Protein AF-A0A1T4JP59-F1 (afdb_monomer_lite)

Foldseek 3Di:
DQWDWDQAWAQDVVQLEIEAATADADEQVSLVSSLVRSVVRVVPDDALEEHEYEAHCEHPDHNDPVSVVNNVCRVQLVLQQQQDHAQVCVVVVVVSVPRHHHRVSSYHYQAYEYEYCPVVVQVVCQVRGDDLRYHGYPDSVVSCVVRSPRDRPDVVVVVVVVVVVVVVVVVVD

Radius of gyration: 18.12 Å; chains: 1; bounding box: 37×48×57 Å

Structure (mmCIF, N/CA/C/O backbone):
data_AF-A0A1T4JP59-F1
#
_entry.id   AF-A0A1T4JP59-F1
#
loop_
_atom_site.group_PDB
_atom_site.id
_atom_site.type_symbol
_atom_site.label_atom_id
_atom_site.label_alt_id
_atom_site.label_comp_id
_atom_site.label_asym_id
_atom_site.label_entity_id
_atom_site.label_seq_id
_atom_site.pdbx_PDB_ins_code
_atom_site.Cartn_x
_atom_site.Cartn_y
_atom_site.Cartn_z
_atom_site.occupancy
_atom_site.B_iso_or_equiv
_atom_site.auth_seq_id
_atom_site.auth_comp_id
_atom_site.auth_asym_id
_atom_site.auth_atom_id
_atom_site.pdbx_PDB_model_num
ATOM 1 N N . MET A 1 1 ? 10.954 -19.837 -20.032 1.00 45.31 1 MET A N 1
ATOM 2 C CA . MET A 1 1 ? 10.183 -20.114 -18.802 1.00 45.31 1 MET A CA 1
ATOM 3 C C . MET A 1 1 ? 9.237 -18.945 -18.618 1.00 45.31 1 MET A C 1
ATOM 5 O O . MET A 1 1 ? 9.714 -17.820 -18.691 1.00 45.31 1 MET A O 1
ATOM 9 N N . VAL A 1 2 ? 7.929 -19.179 -18.502 1.00 51.19 2 VAL A N 1
ATOM 10 C CA . VAL A 1 2 ? 6.972 -18.097 -18.224 1.00 51.19 2 VAL A CA 1
ATOM 11 C C . VAL A 1 2 ? 7.220 -17.656 -16.785 1.00 51.19 2 VAL A C 1
ATOM 13 O O . VAL A 1 2 ? 7.176 -18.488 -15.882 1.00 51.19 2 VAL A O 1
ATOM 16 N N . SER A 1 3 ? 7.577 -16.390 -16.589 1.00 64.44 3 SER A N 1
ATOM 17 C CA . SER A 1 3 ? 7.713 -15.798 -15.258 1.00 64.44 3 SER A CA 1
ATOM 18 C C . SER A 1 3 ? 6.354 -15.880 -14.556 1.00 64.44 3 SER A C 1
ATOM 20 O O . SER A 1 3 ? 5.356 -15.419 -15.112 1.00 64.44 3 SER A O 1
ATOM 22 N N . THR A 1 4 ? 6.279 -16.522 -13.387 1.00 88.06 4 THR A N 1
ATOM 23 C CA . THR A 1 4 ? 5.028 -16.611 -12.621 1.00 88.06 4 THR A CA 1
ATOM 24 C C . THR A 1 4 ? 4.655 -15.217 -12.129 1.00 88.06 4 THR A C 1
ATOM 26 O O . THR A 1 4 ? 5.354 -14.655 -11.287 1.00 88.06 4 THR A O 1
ATOM 29 N N . LYS A 1 5 ? 3.562 -14.659 -12.658 1.00 95.69 5 LYS A N 1
ATOM 30 C CA . LYS A 1 5 ? 3.014 -13.374 -12.214 1.00 95.69 5 LYS A CA 1
ATOM 31 C C . LYS A 1 5 ? 2.128 -13.571 -10.983 1.00 95.69 5 LYS A C 1
ATOM 33 O O . LYS A 1 5 ? 1.457 -14.595 -10.854 1.00 95.69 5 LYS A O 1
ATOM 38 N N . ILE A 1 6 ? 2.106 -12.580 -10.099 1.00 97.56 6 ILE A N 1
ATOM 39 C CA . ILE A 1 6 ? 1.182 -12.502 -8.960 1.00 97.56 6 ILE A CA 1
ATOM 40 C C . ILE A 1 6 ? 0.428 -11.180 -9.072 1.00 97.56 6 ILE A C 1
ATOM 42 O O . ILE A 1 6 ? 1.053 -10.149 -9.302 1.00 97.56 6 ILE A O 1
ATOM 46 N N . THR A 1 7 ? -0.896 -11.218 -8.926 1.00 97.94 7 THR A N 1
ATOM 47 C CA . THR A 1 7 ? -1.810 -10.067 -9.059 1.00 97.94 7 THR A CA 1
ATOM 48 C C . THR A 1 7 ? -2.986 -10.209 -8.085 1.00 97.94 7 THR A C 1
ATOM 50 O O . THR A 1 7 ? -4.151 -10.186 -8.480 1.00 97.94 7 THR A O 1
ATOM 53 N N . ALA A 1 8 ? -2.695 -10.438 -6.803 1.00 98.19 8 ALA A N 1
ATOM 54 C CA . ALA A 1 8 ? -3.687 -10.888 -5.825 1.00 98.19 8 ALA A CA 1
ATOM 55 C C . ALA A 1 8 ? -3.747 -9.987 -4.589 1.00 98.19 8 ALA A C 1
ATOM 57 O O . ALA A 1 8 ? -2.739 -9.431 -4.156 1.00 98.19 8 ALA A O 1
ATOM 58 N N . SER A 1 9 ? -4.935 -9.880 -4.001 1.00 98.75 9 SER A N 1
ATOM 59 C CA . SER A 1 9 ? -5.171 -9.203 -2.727 1.00 98.75 9 SER A CA 1
ATOM 60 C C . SER A 1 9 ? -6.109 -10.019 -1.841 1.00 98.75 9 SER A C 1
ATOM 62 O O . SER A 1 9 ? -7.029 -10.664 -2.344 1.00 98.75 9 SER A O 1
ATOM 64 N N . SER A 1 10 ? -5.896 -9.968 -0.529 1.00 98.62 10 SER A N 1
ATOM 65 C CA . SER A 1 10 ? -6.684 -10.685 0.474 1.00 98.62 10 SER A CA 1
ATOM 66 C C . SER A 1 10 ? -7.000 -9.803 1.678 1.00 98.62 10 SER A C 1
ATOM 68 O O . SER A 1 10 ? -6.190 -8.976 2.103 1.00 98.62 10 SER A O 1
ATOM 70 N N . TRP A 1 11 ? -8.193 -9.997 2.238 1.00 98.62 11 TRP A N 1
ATOM 71 C CA . TRP A 1 11 ? -8.622 -9.382 3.489 1.00 98.62 11 TRP A CA 1
ATOM 72 C C . TRP A 1 11 ? -8.511 -10.391 4.635 1.00 98.62 11 TRP A C 1
ATOM 74 O O . TRP A 1 11 ? -9.025 -11.502 4.537 1.00 98.62 11 TRP A O 1
ATOM 84 N N . HIS A 1 12 ? -7.841 -9.991 5.715 1.00 98.06 12 HIS A N 1
ATOM 85 C CA . HIS A 1 12 ? -7.662 -10.764 6.943 1.00 98.06 12 HIS A CA 1
ATOM 86 C C . HIS A 1 12 ? -8.376 -10.034 8.085 1.00 98.06 12 HIS A C 1
ATOM 88 O O . HIS A 1 12 ? -7.796 -9.168 8.756 1.00 98.06 12 HIS A O 1
ATOM 94 N N . SER A 1 13 ? -9.667 -10.326 8.255 1.00 96.75 13 SER A N 1
ATOM 95 C CA . SER A 1 13 ? -10.563 -9.587 9.155 1.00 96.75 13 SER A CA 1
ATOM 96 C C . SER A 1 13 ? -10.137 -9.666 10.620 1.00 96.75 13 SER A C 1
ATOM 98 O O . SER A 1 13 ? -10.197 -8.668 11.338 1.00 96.75 13 SER A O 1
ATOM 100 N N . GLU A 1 14 ? -9.600 -10.807 11.050 1.00 94.88 14 GLU A N 1
ATOM 101 C CA . GLU A 1 14 ? -9.125 -11.055 12.411 1.00 94.88 14 GLU A CA 1
ATOM 102 C C . GLU A 1 14 ? -7.977 -10.124 12.823 1.00 94.88 14 GLU A C 1
ATOM 104 O O . GLU A 1 14 ? -7.795 -9.826 14.003 1.00 94.88 14 GLU A O 1
ATOM 109 N N . LYS A 1 15 ? -7.227 -9.626 11.836 1.00 95.62 15 LYS A N 1
ATOM 110 C CA . LYS A 1 15 ? -6.099 -8.701 12.006 1.00 95.62 15 LYS A CA 1
ATOM 111 C C . LYS A 1 15 ? -6.404 -7.293 11.515 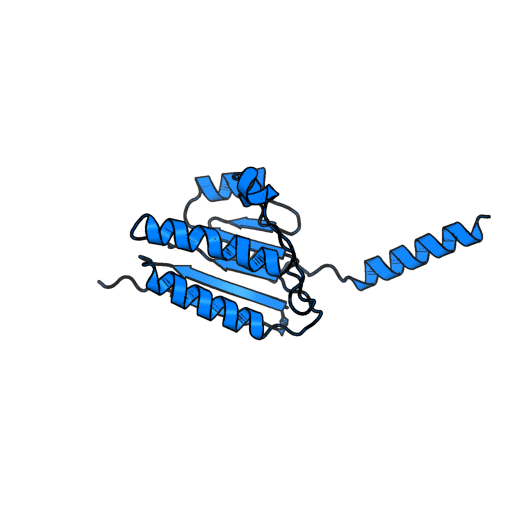1.00 95.62 15 LYS A C 1
ATOM 113 O O . LYS A 1 15 ? -5.550 -6.413 11.637 1.00 95.62 15 LYS A O 1
ATOM 118 N N . ARG A 1 16 ? -7.587 -7.083 10.932 1.00 97.62 16 ARG A N 1
ATOM 119 C CA . ARG A 1 16 ? -7.938 -5.892 10.151 1.00 97.62 16 ARG A CA 1
ATOM 120 C C . ARG A 1 16 ? -6.851 -5.526 9.133 1.00 97.62 16 ARG A C 1
ATOM 122 O O . ARG A 1 16 ? -6.489 -4.356 8.994 1.00 97.62 16 ARG A O 1
ATOM 129 N N . LEU A 1 17 ? -6.283 -6.541 8.483 1.00 98.50 17 LEU A N 1
ATOM 130 C CA . LEU A 1 17 ? -5.126 -6.416 7.603 1.00 98.50 17 LEU A CA 1
ATOM 131 C C . LEU A 1 17 ? -5.514 -6.764 6.167 1.00 98.50 17 LEU A C 1
ATOM 133 O O . LEU A 1 17 ? -5.925 -7.885 5.878 1.00 98.50 17 LEU A O 1
ATOM 137 N N . LEU A 1 18 ? -5.334 -5.813 5.257 1.00 98.75 18 LEU A N 1
ATOM 138 C CA . LEU A 1 18 ? -5.385 -6.073 3.825 1.00 98.75 18 LEU A CA 1
ATOM 139 C C . LEU A 1 18 ? -3.971 -6.364 3.327 1.00 98.75 18 LEU A C 1
ATOM 141 O O . LEU A 1 18 ? -3.046 -5.608 3.607 1.00 98.75 18 LEU A O 1
ATOM 145 N N . ILE A 1 19 ? -3.792 -7.437 2.567 1.00 98.75 19 ILE A N 1
ATOM 146 C CA . ILE A 1 19 ? -2.531 -7.736 1.886 1.00 98.75 19 ILE A CA 1
ATOM 147 C C . ILE A 1 19 ? -2.775 -7.622 0.390 1.00 98.75 19 ILE A C 1
ATOM 149 O O . ILE A 1 19 ? -3.730 -8.192 -0.127 1.00 98.75 19 ILE A O 1
ATOM 153 N N . THR A 1 20 ? -1.920 -6.891 -0.315 1.00 98.75 20 THR A N 1
ATOM 154 C CA . THR A 1 20 ? -1.951 -6.801 -1.773 1.00 98.75 20 THR A CA 1
ATOM 155 C C . THR A 1 20 ? -0.569 -7.101 -2.337 1.00 98.75 20 THR A C 1
ATOM 157 O O . THR A 1 20 ? 0.433 -6.613 -1.818 1.00 98.75 20 THR A O 1
ATOM 160 N N . HIS A 1 21 ? -0.501 -7.947 -3.364 1.00 98.50 21 HIS A N 1
ATOM 161 C CA . HIS A 1 21 ? 0.746 -8.437 -3.936 1.00 98.50 21 HIS A CA 1
ATOM 162 C C . HIS A 1 21 ? 0.703 -8.379 -5.460 1.00 98.50 21 HIS A C 1
ATOM 164 O O . HIS A 1 21 ? -0.155 -8.997 -6.100 1.00 98.50 21 HIS A O 1
ATOM 170 N N . ILE A 1 22 ? 1.676 -7.666 -6.024 1.00 98.31 22 ILE A N 1
ATOM 171 C CA . ILE A 1 22 ? 1.953 -7.661 -7.453 1.00 98.31 22 ILE A CA 1
ATOM 172 C C . ILE A 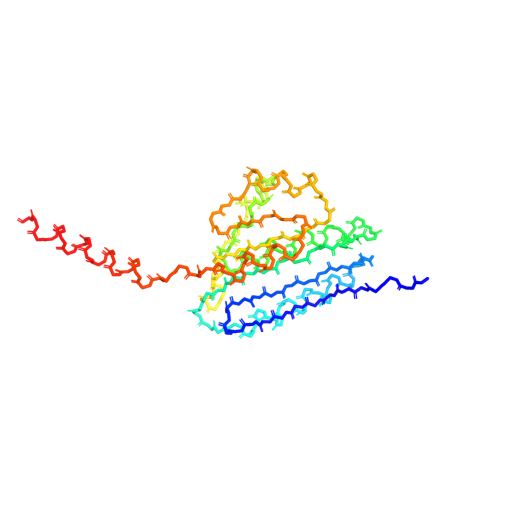1 22 ? 3.431 -7.963 -7.727 1.00 98.31 22 ILE A C 1
ATOM 174 O O . ILE A 1 22 ? 4.317 -7.339 -7.144 1.00 98.31 22 ILE A O 1
ATOM 178 N N . SER A 1 23 ? 3.707 -8.942 -8.592 1.00 97.88 23 SER A N 1
ATOM 179 C CA . SER A 1 23 ? 5.071 -9.415 -8.869 1.00 97.88 23 SER A CA 1
ATOM 180 C C . SER A 1 23 ? 5.188 -10.082 -10.240 1.00 97.88 23 SER A C 1
ATOM 182 O O . SER A 1 23 ? 4.217 -10.653 -10.735 1.00 97.88 23 SER A O 1
ATOM 184 N N . GLY A 1 24 ? 6.380 -10.034 -10.838 1.00 97.06 24 GLY A N 1
ATOM 185 C CA . GLY A 1 24 ? 6.678 -10.572 -12.165 1.00 97.06 24 GLY A CA 1
ATOM 186 C C . GLY A 1 24 ? 6.843 -9.489 -13.232 1.00 97.06 24 GLY A C 1
ATOM 187 O O . GLY A 1 24 ? 6.955 -8.301 -12.925 1.00 97.06 24 GLY A O 1
ATOM 188 N N . ASP A 1 25 ? 6.870 -9.917 -14.494 1.00 96.94 25 ASP A N 1
ATOM 189 C CA . ASP A 1 25 ? 6.886 -9.029 -15.660 1.00 96.94 25 ASP A CA 1
ATOM 190 C C . ASP A 1 25 ? 5.446 -8.587 -15.961 1.00 96.94 25 ASP A C 1
ATOM 192 O O . ASP A 1 25 ? 4.664 -9.319 -16.563 1.00 96.94 25 ASP A O 1
ATOM 196 N N . ILE A 1 26 ? 5.080 -7.411 -15.461 1.00 97.62 26 ILE A N 1
ATOM 197 C CA . ILE A 1 26 ? 3.712 -6.905 -15.376 1.00 97.62 26 ILE A CA 1
ATOM 198 C C . ILE A 1 26 ? 3.360 -6.022 -16.576 1.00 97.62 26 ILE A C 1
ATOM 200 O O . ILE A 1 26 ? 3.983 -4.982 -16.824 1.00 97.62 26 ILE A O 1
ATOM 204 N N . GLU A 1 27 ? 2.311 -6.431 -17.280 1.00 96.94 27 GLU A N 1
ATOM 205 C CA . GLU A 1 27 ? 1.620 -5.696 -18.335 1.00 96.94 27 GLU A CA 1
ATOM 206 C C . GLU A 1 27 ? 0.467 -4.863 -17.761 1.00 96.94 27 GLU A C 1
ATOM 208 O O . GLU A 1 27 ? 0.168 -4.882 -16.565 1.00 96.94 27 GLU A O 1
ATOM 213 N N . LYS A 1 28 ? -0.189 -4.081 -18.618 1.00 96.06 28 LYS A N 1
ATOM 214 C CA . LYS A 1 28 ? -1.300 -3.225 -18.197 1.00 96.06 28 LYS A CA 1
ATOM 215 C C . LYS A 1 28 ? -2.492 -4.048 -17.711 1.00 96.06 28 LYS A C 1
ATOM 217 O O . LYS A 1 28 ? -3.083 -3.721 -16.686 1.00 96.06 28 LYS A O 1
ATOM 222 N N . GLU A 1 29 ? -2.795 -5.126 -18.418 1.00 96.44 29 GLU A N 1
ATOM 223 C CA . GLU A 1 29 ? -3.894 -6.044 -18.138 1.00 96.44 29 GLU A CA 1
ATOM 224 C C . GLU A 1 29 ? -3.703 -6.728 -16.776 1.00 96.44 29 GLU A C 1
ATOM 226 O O . GLU A 1 29 ? -4.661 -6.911 -16.029 1.00 96.44 29 GLU A O 1
ATOM 231 N N . ASP A 1 30 ? -2.459 -7.040 -16.404 1.00 97.69 30 ASP A N 1
ATOM 232 C CA . ASP A 1 30 ? -2.127 -7.585 -15.085 1.00 97.69 30 ASP A CA 1
ATOM 233 C C . ASP A 1 30 ? -2.378 -6.556 -13.967 1.00 97.69 30 ASP A C 1
ATOM 235 O O . ASP A 1 30 ? -2.858 -6.907 -12.890 1.00 97.69 30 ASP A O 1
ATOM 239 N N . ILE A 1 31 ? -2.087 -5.271 -14.215 1.00 98.06 31 ILE A N 1
ATOM 240 C CA . ILE A 1 31 ? -2.370 -4.185 -13.260 1.00 98.06 31 ILE A CA 1
ATOM 241 C C . ILE A 1 31 ? -3.876 -4.021 -13.077 1.00 98.06 31 ILE A C 1
ATOM 243 O O . ILE A 1 31 ? -4.333 -3.801 -11.959 1.00 98.06 31 ILE A O 1
ATOM 247 N N . GLU A 1 32 ? -4.652 -4.139 -14.153 1.00 97.44 32 GLU A N 1
ATOM 248 C CA . GLU A 1 32 ? -6.114 -4.084 -14.097 1.00 97.44 32 GLU A CA 1
ATOM 249 C C . GLU A 1 32 ? -6.692 -5.265 -13.308 1.00 97.44 32 GLU A C 1
ATOM 251 O O . GLU A 1 32 ? -7.566 -5.067 -12.463 1.00 97.44 32 GLU A O 1
ATOM 256 N N . GLN A 1 33 ? -6.157 -6.474 -13.506 1.00 98.06 33 GLN A N 1
ATOM 257 C CA . GLN A 1 33 ? -6.530 -7.656 -12.721 1.00 98.06 33 GLN A CA 1
ATOM 258 C C . GLN A 1 33 ? -6.172 -7.497 -11.241 1.00 98.06 33 GLN A C 1
ATOM 260 O O . GLN A 1 33 ? -6.995 -7.767 -10.364 1.00 98.06 33 GLN A O 1
ATOM 265 N N . TRP A 1 34 ? -4.959 -7.027 -10.955 1.00 98.50 34 TRP A N 1
ATOM 266 C CA . TRP A 1 34 ? -4.508 -6.765 -9.595 1.00 98.50 34 TRP A CA 1
ATOM 267 C C . TRP A 1 34 ? -5.364 -5.697 -8.908 1.00 98.50 34 TRP A C 1
ATOM 269 O O . TRP A 1 34 ? -5.792 -5.898 -7.772 1.00 98.50 34 TRP A O 1
ATOM 279 N N . GLU A 1 35 ? -5.681 -4.597 -9.594 1.00 98.44 35 GLU A N 1
ATOM 280 C CA . GLU A 1 35 ? -6.548 -3.553 -9.050 1.00 98.44 35 GLU A CA 1
ATOM 281 C C . GLU A 1 35 ? -7.969 -4.065 -8.799 1.00 98.44 35 GLU A C 1
ATOM 283 O O . GLU A 1 35 ? -8.550 -3.753 -7.761 1.00 98.44 35 GLU A O 1
ATOM 288 N N . ALA A 1 36 ? -8.526 -4.878 -9.700 1.00 98.38 36 ALA A N 1
ATOM 289 C CA . ALA A 1 36 ? -9.821 -5.513 -9.473 1.00 98.38 36 ALA A CA 1
ATOM 290 C C . ALA A 1 36 ? -9.784 -6.415 -8.228 1.00 98.38 36 ALA A C 1
ATOM 292 O O . ALA A 1 36 ? -10.668 -6.330 -7.376 1.00 98.38 36 ALA A O 1
ATOM 293 N N . SER A 1 37 ? -8.728 -7.221 -8.062 1.00 98.69 37 SER A N 1
ATOM 294 C CA . SER A 1 37 ? -8.534 -8.020 -6.848 1.00 98.69 37 SER A CA 1
ATOM 295 C C . SER A 1 37 ? -8.396 -7.149 -5.598 1.00 98.69 37 SER A C 1
ATOM 297 O O . SER A 1 37 ? -8.929 -7.512 -4.551 1.00 98.69 37 SER A O 1
ATOM 299 N N . PHE A 1 38 ? -7.702 -6.014 -5.691 1.00 98.62 38 PHE A N 1
ATOM 300 C CA . PHE A 1 38 ? -7.526 -5.080 -4.583 1.00 98.62 38 PHE A CA 1
ATOM 301 C C . PHE A 1 38 ? -8.856 -4.442 -4.168 1.00 98.62 38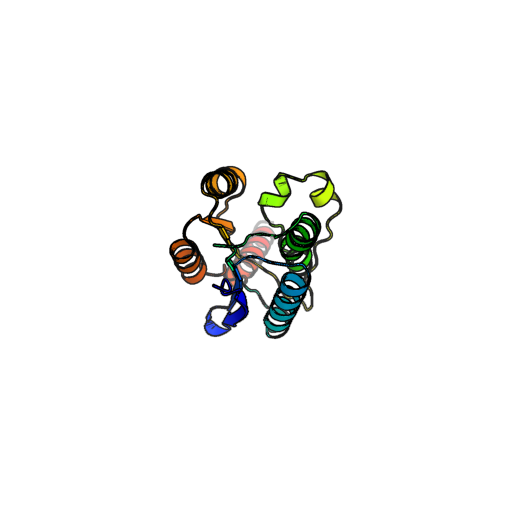 PHE A C 1
ATOM 303 O O . PHE A 1 38 ? -9.195 -4.455 -2.985 1.00 98.62 38 PHE A O 1
ATOM 310 N N . ARG A 1 39 ? -9.658 -3.980 -5.133 1.00 98.25 39 ARG A N 1
ATOM 311 C CA . ARG A 1 39 ? -11.016 -3.468 -4.890 1.00 98.25 39 ARG A CA 1
ATOM 312 C C . ARG A 1 39 ? -11.914 -4.529 -4.250 1.00 98.25 39 ARG A C 1
ATOM 314 O O . ARG A 1 39 ? -12.536 -4.246 -3.236 1.00 98.25 39 ARG A O 1
ATOM 321 N N . ASN A 1 40 ? -11.878 -5.767 -4.744 1.00 98.62 40 ASN A N 1
ATOM 322 C CA . ASN A 1 40 ? -12.641 -6.873 -4.154 1.00 98.62 40 ASN A CA 1
ATOM 323 C C . ASN A 1 40 ? -12.234 -7.179 -2.701 1.00 98.62 40 ASN A C 1
ATOM 325 O O . ASN A 1 40 ? -13.068 -7.609 -1.906 1.00 98.62 40 ASN A O 1
ATOM 329 N N . ALA A 1 41 ? -10.960 -7.003 -2.339 1.00 98.69 41 ALA A N 1
ATOM 330 C CA . ALA A 1 41 ? -10.505 -7.152 -0.955 1.00 98.69 41 ALA A CA 1
ATOM 331 C C . ALA A 1 41 ? -10.974 -5.982 -0.073 1.00 98.69 41 ALA A C 1
ATOM 333 O O . ALA A 1 41 ? -11.396 -6.204 1.057 1.00 98.69 41 ALA A O 1
ATOM 334 N N . LEU A 1 42 ? -10.952 -4.752 -0.597 1.00 98.38 42 LEU A N 1
ATOM 335 C CA . LEU A 1 42 ? -11.477 -3.570 0.095 1.00 98.38 42 LEU A CA 1
ATOM 336 C C . LEU A 1 42 ? -12.991 -3.662 0.331 1.00 98.38 42 LEU A C 1
ATOM 338 O O . LEU A 1 42 ? -13.464 -3.276 1.396 1.00 98.38 42 LEU A O 1
ATOM 342 N N . ASP A 1 43 ? -13.746 -4.219 -0.617 1.00 98.12 43 ASP A N 1
ATOM 343 C CA . ASP A 1 43 ? -15.201 -4.352 -0.499 1.00 98.12 43 ASP A CA 1
ATOM 344 C C . ASP A 1 43 ? -15.634 -5.262 0.660 1.00 98.12 43 ASP A C 1
ATOM 346 O O . ASP A 1 43 ? -16.735 -5.091 1.185 1.00 98.12 43 ASP A O 1
ATOM 350 N N . GLN A 1 44 ? -14.756 -6.171 1.098 1.00 98.38 44 GLN A N 1
ATOM 351 C CA . GLN A 1 44 ? -14.978 -7.071 2.236 1.00 98.38 44 GLN A CA 1
ATOM 352 C C . GLN A 1 44 ? -14.797 -6.396 3.603 1.00 98.38 44 GLN A C 1
ATOM 354 O O . GLN A 1 44 ? -15.153 -6.988 4.621 1.00 98.38 44 GLN A O 1
ATOM 359 N N . ILE A 1 45 ? -14.240 -5.184 3.649 1.00 97.94 45 ILE A N 1
ATOM 360 C CA . ILE A 1 45 ? -14.055 -4.436 4.893 1.00 97.94 45 ILE A CA 1
ATOM 361 C C . ILE A 1 45 ? -15.417 -3.912 5.366 1.00 97.94 45 ILE A C 1
ATOM 363 O O . ILE A 1 45 ? -16.208 -3.399 4.568 1.00 97.94 45 ILE A O 1
ATOM 367 N N . GLU A 1 46 ? -15.704 -4.036 6.664 1.00 97.12 46 GLU A N 1
ATOM 368 C CA . GLU A 1 46 ? -16.967 -3.556 7.229 1.00 97.12 46 GLU A CA 1
ATOM 369 C C . GLU A 1 46 ? -17.067 -2.022 7.184 1.00 97.12 46 GLU A C 1
ATOM 371 O O . GLU A 1 46 ? -16.071 -1.315 7.351 1.00 97.12 46 GLU A O 1
ATOM 376 N N . ASP A 1 47 ? -18.278 -1.489 7.007 1.00 97.62 47 ASP A N 1
ATOM 377 C CA . ASP A 1 47 ? -18.531 -0.042 7.049 1.00 97.62 47 ASP A CA 1
ATOM 378 C C . ASP A 1 47 ? -18.123 0.573 8.396 1.00 97.62 47 ASP A C 1
ATOM 380 O O . ASP A 1 47 ? -18.227 -0.061 9.447 1.00 97.62 47 ASP A O 1
ATOM 384 N N . ASN A 1 48 ? -17.728 1.850 8.377 1.00 96.31 48 ASN A N 1
ATOM 385 C CA . ASN A 1 48 ? -17.348 2.625 9.568 1.00 96.31 48 ASN A CA 1
ATOM 386 C C . ASN A 1 48 ? -16.223 1.983 10.402 1.00 96.31 48 ASN A C 1
ATOM 388 O O . ASN A 1 48 ? -16.183 2.122 11.627 1.00 96.31 48 ASN A O 1
ATOM 392 N N . SER A 1 49 ? -15.316 1.264 9.742 1.00 95.69 49 SER A N 1
ATOM 393 C CA . SER A 1 49 ? -14.216 0.550 10.384 1.00 95.69 49 SER A CA 1
ATOM 394 C C . SER A 1 49 ? -12.844 1.132 10.023 1.00 95.69 49 SER A C 1
ATOM 396 O O . SER A 1 49 ? -12.706 2.151 9.343 1.00 95.69 49 SER A O 1
ATOM 398 N N . THR A 1 50 ? -11.793 0.484 10.522 1.00 97.12 50 THR A N 1
ATOM 399 C CA . THR A 1 50 ? -10.403 0.841 10.229 1.00 97.12 50 THR A CA 1
ATOM 400 C C . THR A 1 50 ? -9.642 -0.391 9.769 1.00 97.12 50 THR A C 1
ATOM 402 O O . THR A 1 50 ? -9.916 -1.497 10.239 1.00 97.12 50 THR A O 1
ATOM 405 N N . PHE A 1 51 ? -8.655 -0.200 8.900 1.00 98.00 51 PHE A N 1
ATOM 406 C CA . PHE A 1 51 ? -7.765 -1.268 8.460 1.00 98.00 51 PHE A CA 1
ATOM 407 C C . PHE A 1 51 ? -6.318 -0.799 8.340 1.00 98.00 51 PHE A C 1
ATOM 409 O O . PHE A 1 51 ? -6.026 0.390 8.203 1.00 98.00 51 PHE A O 1
ATOM 416 N N . LYS A 1 52 ? -5.402 -1.758 8.380 1.00 98.25 52 LYS A N 1
ATOM 417 C CA . LYS A 1 52 ? -3.996 -1.590 8.013 1.00 98.25 52 LYS A CA 1
ATOM 418 C C . LYS A 1 52 ? -3.705 -2.388 6.743 1.00 98.25 52 LYS A C 1
ATOM 420 O O . LYS A 1 52 ? -4.428 -3.336 6.439 1.00 98.25 52 LYS A O 1
ATOM 425 N N . ILE A 1 53 ? -2.676 -2.010 5.990 1.00 98.75 53 ILE A N 1
ATOM 426 C CA . ILE A 1 53 ? -2.372 -2.623 4.692 1.00 98.75 53 ILE A CA 1
ATOM 427 C C . ILE A 1 53 ? -0.901 -3.021 4.557 1.00 98.75 53 ILE A C 1
ATOM 429 O O . ILE A 1 53 ? -0.005 -2.276 4.946 1.00 98.75 53 ILE A O 1
ATOM 433 N N . PHE A 1 54 ? -0.654 -4.179 3.950 1.00 98.81 54 PHE A N 1
ATOM 434 C CA . PHE A 1 54 ? 0.644 -4.558 3.408 1.00 98.81 54 PHE A CA 1
ATOM 435 C C . PHE A 1 54 ? 0.615 -4.512 1.877 1.00 98.81 54 PHE A C 1
ATOM 437 O O . PHE A 1 54 ? -0.164 -5.222 1.240 1.00 98.81 54 PHE A O 1
ATOM 444 N N . ILE A 1 55 ? 1.480 -3.688 1.289 1.00 98.69 55 ILE A N 1
ATOM 445 C CA . ILE A 1 55 ? 1.648 -3.524 -0.155 1.00 98.69 55 ILE A CA 1
ATOM 446 C C . ILE A 1 55 ? 2.960 -4.185 -0.564 1.00 98.69 55 ILE A C 1
ATOM 448 O O . ILE A 1 55 ? 4.036 -3.589 -0.463 1.00 98.69 55 ILE A O 1
ATOM 452 N N . ASN A 1 56 ? 2.860 -5.424 -1.035 1.00 98.50 56 ASN A N 1
ATOM 453 C CA . ASN A 1 56 ? 3.996 -6.194 -1.502 1.00 98.50 56 ASN A CA 1
ATOM 454 C C . ASN A 1 56 ? 4.205 -6.001 -3.006 1.00 98.50 56 ASN A C 1
ATOM 456 O O . ASN A 1 56 ? 3.453 -6.519 -3.830 1.00 98.50 56 ASN A O 1
ATOM 460 N N . MET A 1 57 ? 5.245 -5.257 -3.365 1.00 97.69 57 MET A N 1
ATOM 461 C CA . MET A 1 57 ? 5.660 -5.038 -4.755 1.00 97.69 57 MET A CA 1
ATOM 462 C C . MET A 1 57 ? 6.989 -5.743 -5.044 1.00 97.69 57 MET A C 1
ATOM 464 O O . MET A 1 57 ? 7.659 -5.431 -6.028 1.00 97.69 57 MET A O 1
ATOM 468 N N . HIS A 1 58 ? 7.423 -6.662 -4.176 1.00 97.25 58 HIS A N 1
ATOM 469 C CA . HIS A 1 58 ? 8.698 -7.339 -4.345 1.00 97.25 58 HIS A CA 1
ATOM 470 C C . HIS A 1 58 ? 8.663 -8.255 -5.579 1.00 97.25 58 HIS A C 1
ATOM 472 O O . HIS A 1 58 ? 7.886 -9.204 -5.669 1.00 97.25 58 HIS A O 1
ATOM 478 N N . GLY A 1 59 ? 9.539 -7.970 -6.540 1.00 95.75 59 GLY A N 1
ATOM 479 C CA . GLY A 1 59 ? 9.605 -8.643 -7.837 1.00 95.75 59 GLY A CA 1
ATOM 480 C C . GLY A 1 59 ? 8.743 -7.999 -8.927 1.00 95.75 59 GLY A C 1
ATOM 481 O O . GLY A 1 59 ? 8.751 -8.496 -10.051 1.00 95.75 59 GLY A O 1
ATOM 482 N N . PHE A 1 60 ? 8.050 -6.889 -8.646 1.00 96.62 60 PHE A N 1
ATOM 483 C CA . PHE A 1 60 ? 7.329 -6.115 -9.659 1.00 96.62 60 PHE A CA 1
ATOM 484 C C . PHE A 1 60 ? 8.291 -5.535 -10.702 1.00 96.62 60 PHE A C 1
ATOM 486 O O . PHE A 1 60 ? 9.240 -4.819 -10.365 1.00 96.62 60 PHE A O 1
ATOM 493 N N . LYS A 1 61 ? 8.012 -5.793 -11.980 1.00 96.00 61 LYS A N 1
ATOM 494 C CA . LYS A 1 61 ? 8.698 -5.184 -13.120 1.00 96.00 61 LYS A CA 1
ATOM 495 C C . LYS A 1 61 ? 7.670 -4.789 -14.167 1.00 96.00 61 LYS A C 1
ATOM 497 O O . LYS A 1 61 ? 7.100 -5.646 -14.826 1.00 96.00 61 LYS A O 1
ATOM 502 N N . ALA A 1 62 ? 7.439 -3.494 -14.350 1.00 95.25 62 ALA A N 1
ATOM 503 C CA . ALA A 1 62 ? 6.627 -3.032 -15.471 1.00 95.25 62 ALA A CA 1
ATOM 504 C C . ALA A 1 62 ? 7.341 -3.344 -16.795 1.00 95.25 62 ALA A C 1
ATOM 506 O O . ALA A 1 62 ? 8.490 -2.938 -16.981 1.00 95.25 62 ALA A O 1
ATOM 507 N N . VAL A 1 63 ? 6.662 -4.011 -17.732 1.00 96.31 63 VAL A N 1
ATOM 508 C CA . VAL A 1 63 ? 7.272 -4.361 -19.030 1.00 96.31 63 VAL A CA 1
ATOM 509 C C . VAL A 1 63 ? 7.454 -3.152 -19.953 1.00 96.31 63 VAL A C 1
ATOM 511 O O . VAL A 1 63 ? 8.233 -3.201 -20.901 1.00 96.31 63 VAL A O 1
ATOM 514 N N . ASN A 1 64 ? 6.725 -2.060 -19.699 1.00 94.44 64 ASN A N 1
ATOM 515 C CA . ASN A 1 64 ? 6.802 -0.822 -20.469 1.00 94.44 64 ASN A CA 1
ATOM 516 C C . ASN A 1 64 ? 6.389 0.409 -19.634 1.00 94.44 64 ASN A C 1
ATOM 518 O O . ASN A 1 64 ? 5.923 0.306 -18.495 1.00 94.44 64 ASN A O 1
ATOM 522 N N . LEU A 1 65 ? 6.562 1.602 -20.216 1.00 93.06 65 LEU A N 1
ATOM 523 C CA . LEU A 1 65 ? 6.258 2.873 -19.553 1.00 93.06 65 LEU A CA 1
ATOM 524 C C . LEU A 1 65 ? 4.758 3.071 -19.271 1.00 93.06 65 LEU A C 1
ATOM 526 O O . LEU A 1 65 ? 4.424 3.720 -18.280 1.00 93.06 65 LEU A O 1
ATOM 530 N N . ASP A 1 66 ? 3.863 2.542 -20.112 1.00 94.38 66 ASP A N 1
ATOM 531 C CA . ASP A 1 66 ? 2.412 2.653 -19.899 1.00 94.38 66 ASP A CA 1
ATOM 532 C C . ASP A 1 66 ? 1.987 1.863 -18.656 1.00 94.38 66 ASP A C 1
ATOM 534 O O . ASP A 1 66 ? 1.353 2.417 -17.758 1.00 94.38 66 ASP A O 1
ATOM 538 N N . ALA A 1 67 ? 2.456 0.617 -18.536 1.00 94.69 67 ALA A N 1
ATOM 539 C CA . ALA A 1 67 ? 2.260 -0.217 -17.355 1.00 94.69 67 ALA A CA 1
ATOM 540 C C . ALA A 1 67 ? 2.821 0.468 -16.097 1.00 94.69 67 ALA A C 1
ATOM 542 O O . ALA A 1 67 ? 2.126 0.594 -15.090 1.00 94.69 67 ALA A O 1
ATOM 543 N N . HIS A 1 68 ? 4.036 1.022 -16.166 1.00 93.19 68 HIS A N 1
ATOM 544 C CA . HIS A 1 68 ? 4.619 1.752 -15.036 1.00 93.19 68 HIS A CA 1
ATOM 545 C C . HIS A 1 68 ? 3.767 2.965 -14.610 1.00 93.19 68 HIS A C 1
ATOM 547 O O . HIS A 1 68 ? 3.530 3.173 -13.418 1.00 93.19 68 HIS A O 1
ATOM 553 N N . LYS A 1 69 ? 3.280 3.768 -15.570 1.00 91.25 69 LYS A N 1
ATOM 554 C CA . LYS A 1 69 ? 2.412 4.927 -15.295 1.00 91.25 69 LYS A CA 1
ATOM 555 C C . LYS A 1 69 ? 1.076 4.505 -14.687 1.00 91.25 69 LYS A C 1
ATOM 557 O O . LYS A 1 69 ? 0.652 5.100 -13.699 1.00 91.25 69 LYS A O 1
ATOM 562 N N . ARG A 1 70 ? 0.442 3.474 -15.251 1.00 93.56 70 ARG A N 1
ATOM 563 C CA . ARG A 1 70 ? -0.832 2.927 -14.773 1.00 93.56 70 ARG A CA 1
ATOM 564 C C . ARG A 1 70 ? -0.722 2.411 -13.342 1.00 93.56 70 ARG A C 1
ATOM 566 O O . ARG A 1 70 ? -1.586 2.723 -12.527 1.00 93.56 70 ARG A O 1
ATOM 573 N N . PHE A 1 71 ? 0.343 1.665 -13.047 1.00 94.38 71 PHE A N 1
ATOM 574 C CA . PHE A 1 71 ? 0.628 1.109 -11.727 1.00 94.38 71 PHE A CA 1
ATOM 575 C C . PHE A 1 71 ? 0.820 2.197 -10.664 1.00 94.38 71 PHE A C 1
ATOM 577 O O . PHE A 1 71 ? 0.193 2.146 -9.606 1.00 94.38 71 PHE A O 1
ATOM 584 N N . ARG A 1 72 ? 1.646 3.210 -10.964 1.00 91.00 72 ARG A N 1
ATOM 585 C CA . ARG A 1 72 ? 2.031 4.278 -10.022 1.00 91.00 72 ARG A CA 1
ATOM 586 C C . ARG A 1 72 ? 0.833 5.009 -9.408 1.00 91.00 72 ARG A C 1
ATOM 588 O O . ARG A 1 72 ? 0.938 5.516 -8.295 1.00 91.00 72 ARG A O 1
ATOM 595 N N . ALA A 1 73 ? -0.284 5.075 -10.126 1.00 89.62 73 ALA A N 1
ATOM 596 C CA . ALA A 1 73 ? -1.485 5.758 -9.669 1.00 89.62 73 ALA A CA 1
ATOM 597 C C . ALA A 1 73 ? -2.361 4.911 -8.727 1.00 89.62 73 ALA A C 1
ATOM 599 O O . ALA A 1 73 ? -3.097 5.484 -7.930 1.00 89.62 73 ALA A O 1
ATOM 600 N N . VAL A 1 74 ? -2.287 3.574 -8.783 1.00 95.00 74 VAL A N 1
ATOM 601 C CA . VAL A 1 74 ? -3.267 2.693 -8.115 1.00 95.00 74 VAL A CA 1
ATOM 602 C C . VAL A 1 74 ? -3.244 2.851 -6.604 1.00 95.00 74 VAL A C 1
ATOM 604 O O . VAL A 1 74 ? -4.264 3.219 -6.026 1.00 95.00 74 VAL A O 1
ATOM 607 N N . ILE A 1 75 ? -2.100 2.592 -5.960 1.00 95.81 75 ILE A N 1
ATOM 608 C CA . ILE A 1 75 ? -2.006 2.640 -4.495 1.00 95.81 75 ILE A CA 1
ATOM 609 C C . ILE A 1 75 ? -2.360 4.031 -3.960 1.00 95.81 75 ILE A C 1
ATOM 611 O O . ILE A 1 75 ? -3.254 4.103 -3.118 1.00 95.81 75 ILE A O 1
ATOM 615 N N . PRO A 1 76 ? -1.743 5.134 -4.433 1.00 93.69 76 PRO A N 1
ATOM 616 C CA . PRO A 1 76 ? -2.011 6.439 -3.843 1.00 93.69 76 PRO A CA 1
ATOM 617 C C . PRO A 1 76 ? -3.459 6.896 -4.018 1.00 93.69 76 PRO A C 1
ATOM 619 O O . PRO A 1 76 ? -4.059 7.371 -3.059 1.00 93.69 76 PRO A O 1
ATOM 622 N N . LEU A 1 77 ? -4.038 6.722 -5.213 1.00 93.50 77 LEU A N 1
ATOM 623 C CA . LEU A 1 77 ? -5.420 7.139 -5.464 1.00 93.50 77 LEU A CA 1
ATOM 624 C C . LEU A 1 77 ? -6.414 6.277 -4.690 1.00 93.50 77 LEU A C 1
ATOM 626 O O . LEU A 1 77 ? -7.339 6.814 -4.088 1.00 93.50 77 LEU A O 1
ATOM 630 N N . THR A 1 78 ? -6.197 4.959 -4.654 1.00 96.00 78 THR A N 1
ATOM 631 C CA . THR A 1 78 ? -7.080 4.057 -3.908 1.00 96.00 78 THR A CA 1
ATOM 632 C C . THR A 1 78 ? -7.033 4.377 -2.420 1.00 96.00 78 THR A C 1
ATOM 634 O O . THR A 1 78 ? -8.075 4.524 -1.797 1.00 96.00 78 THR A O 1
ATOM 637 N N . LEU A 1 79 ? -5.844 4.535 -1.833 1.00 96.75 79 LEU A N 1
ATOM 638 C CA . LEU A 1 79 ? -5.710 4.818 -0.404 1.00 96.75 79 LEU A CA 1
ATOM 639 C C . LEU A 1 79 ? -6.202 6.219 -0.013 1.00 96.75 79 LEU A C 1
ATOM 641 O O . LEU A 1 79 ? -6.683 6.392 1.109 1.00 96.75 79 LEU A O 1
ATOM 645 N N . ALA A 1 80 ? -6.181 7.189 -0.932 1.00 95.50 80 ALA A N 1
ATOM 646 C CA . ALA A 1 80 ? -6.774 8.502 -0.698 1.00 95.50 80 ALA A CA 1
ATOM 647 C C . ALA A 1 80 ? -8.296 8.429 -0.467 1.00 95.50 80 ALA A C 1
ATOM 649 O O . ALA A 1 80 ? -8.821 9.140 0.396 1.00 95.50 80 ALA A O 1
ATOM 650 N N . ASP A 1 81 ? -8.998 7.520 -1.153 1.00 96.81 81 ASP A N 1
ATOM 651 C CA . ASP A 1 81 ? -10.429 7.261 -0.931 1.00 96.81 81 ASP A CA 1
ATOM 652 C C . ASP A 1 81 ? -10.729 6.622 0.444 1.00 96.81 81 ASP A C 1
ATOM 654 O O . ASP A 1 81 ? -11.892 6.591 0.863 1.00 96.81 81 ASP A O 1
ATOM 658 N N . TYR A 1 82 ? -9.693 6.165 1.157 1.00 97.38 82 TYR A N 1
ATOM 659 C CA . TYR A 1 82 ? -9.740 5.629 2.525 1.00 97.38 82 TYR A CA 1
ATOM 660 C C . TYR A 1 82 ? -8.918 6.467 3.518 1.00 97.38 82 TYR A C 1
ATOM 662 O O . TYR A 1 82 ? -8.436 5.962 4.534 1.00 97.38 82 TYR A O 1
ATOM 670 N N . GLY A 1 83 ? -8.733 7.753 3.222 1.00 95.50 83 GLY A N 1
ATOM 671 C CA . GLY A 1 83 ? -8.211 8.745 4.158 1.00 95.50 83 GLY A CA 1
ATOM 672 C C . GLY A 1 83 ? -6.701 8.682 4.365 1.00 95.50 83 GLY A C 1
ATOM 673 O O . GLY A 1 83 ? -6.182 9.364 5.250 1.00 95.50 83 GLY A O 1
ATOM 674 N N . TRP A 1 84 ? -5.986 7.891 3.565 1.00 95.94 84 TRP A N 1
ATOM 675 C CA . TRP A 1 84 ? -4.554 7.679 3.720 1.00 95.94 84 TRP A CA 1
ATOM 676 C C . TRP A 1 84 ? -3.741 8.404 2.655 1.00 95.94 84 TRP A C 1
ATOM 678 O O . TRP A 1 84 ? -3.970 8.264 1.455 1.00 95.94 84 TRP A O 1
ATOM 688 N N . LYS A 1 85 ? -2.743 9.161 3.113 1.00 93.88 85 LYS A N 1
ATOM 689 C CA . LYS A 1 85 ? -1.761 9.833 2.265 1.00 93.88 85 LYS A CA 1
ATOM 690 C C . LYS A 1 85 ? -0.463 9.043 2.288 1.00 93.88 85 LYS A C 1
ATOM 692 O O . LYS A 1 85 ? 0.283 9.137 3.254 1.00 93.88 85 LYS A O 1
ATOM 697 N N . THR A 1 86 ? -0.189 8.311 1.214 1.00 92.19 86 THR A N 1
ATOM 698 C CA . THR A 1 86 ? 1.049 7.535 1.090 1.00 92.19 86 THR A CA 1
ATOM 699 C C . THR A 1 86 ? 2.282 8.437 1.140 1.00 92.19 86 THR A C 1
ATOM 701 O O . THR A 1 86 ? 2.368 9.410 0.387 1.00 92.19 86 THR A O 1
ATOM 704 N N . GLY A 1 87 ? 3.256 8.103 1.985 1.00 90.19 87 GLY A N 1
ATOM 705 C CA . GLY A 1 87 ? 4.397 8.960 2.301 1.00 90.19 87 GLY A CA 1
ATOM 706 C C . GLY A 1 87 ? 5.240 9.360 1.089 1.00 90.19 87 GLY A C 1
ATOM 707 O O . GLY A 1 87 ? 5.573 10.535 0.931 1.00 90.19 87 GLY A O 1
ATOM 708 N N . TYR A 1 88 ? 5.498 8.433 0.155 1.00 85.62 88 TYR A N 1
ATOM 709 C CA . TYR A 1 88 ? 6.291 8.730 -1.049 1.00 85.62 88 TYR A CA 1
ATOM 710 C C . TYR A 1 88 ? 5.630 9.728 -2.016 1.00 85.62 88 TYR A C 1
ATOM 712 O O . TYR A 1 88 ? 6.294 10.200 -2.942 1.00 85.62 88 TYR A O 1
ATOM 720 N N . LEU A 1 89 ? 4.354 10.097 -1.818 1.00 85.00 89 LEU A N 1
ATOM 721 C CA . LEU A 1 89 ? 3.753 11.240 -2.519 1.00 85.00 89 LEU A CA 1
ATOM 722 C C . LEU A 1 89 ? 4.457 12.560 -2.190 1.00 85.00 89 LEU A C 1
ATOM 724 O O . LEU A 1 89 ? 4.329 13.511 -2.951 1.00 85.00 89 LEU A O 1
ATOM 728 N N . GLY A 1 90 ? 5.242 12.626 -1.109 1.00 79.00 90 GLY A N 1
ATOM 729 C CA . GLY A 1 90 ? 6.109 13.769 -0.815 1.00 79.00 90 GLY A CA 1
ATOM 730 C C . GLY A 1 90 ? 7.155 14.061 -1.899 1.00 79.00 90 GLY A C 1
ATOM 731 O O . GLY A 1 90 ? 7.686 15.161 -1.940 1.00 79.00 90 GLY A O 1
ATOM 732 N N . LEU A 1 91 ? 7.430 13.118 -2.808 1.00 81.75 91 LEU A N 1
ATOM 733 C CA . LEU A 1 91 ? 8.271 13.357 -3.991 1.00 81.75 91 LEU A CA 1
ATOM 734 C C . LEU A 1 91 ? 7.530 14.073 -5.136 1.00 81.75 91 LEU A C 1
ATOM 736 O O . LEU A 1 91 ? 8.169 14.498 -6.095 1.00 81.75 91 LEU A O 1
ATOM 740 N N . PHE A 1 92 ? 6.202 14.178 -5.048 1.00 82.44 92 PHE A N 1
ATOM 741 C CA . PHE A 1 92 ? 5.285 14.647 -6.092 1.00 82.44 92 PHE A CA 1
ATOM 742 C C . PHE A 1 92 ? 4.353 15.706 -5.494 1.00 82.44 92 PHE A C 1
ATOM 744 O O . PHE A 1 92 ? 3.153 15.486 -5.330 1.00 82.44 92 PHE A O 1
ATOM 751 N N . GLU A 1 93 ? 4.925 16.836 -5.062 1.00 75.19 93 GLU A N 1
ATOM 752 C CA . GLU A 1 93 ? 4.187 17.863 -4.313 1.00 75.19 93 GLU A CA 1
ATOM 753 C C . GLU A 1 93 ? 2.951 18.383 -5.060 1.00 75.19 93 GLU A C 1
ATOM 755 O O . GLU A 1 93 ? 1.924 18.643 -4.434 1.00 75.19 93 GLU A O 1
ATOM 760 N N . GLU A 1 94 ? 3.016 18.502 -6.385 1.00 77.38 94 GLU A N 1
ATOM 761 C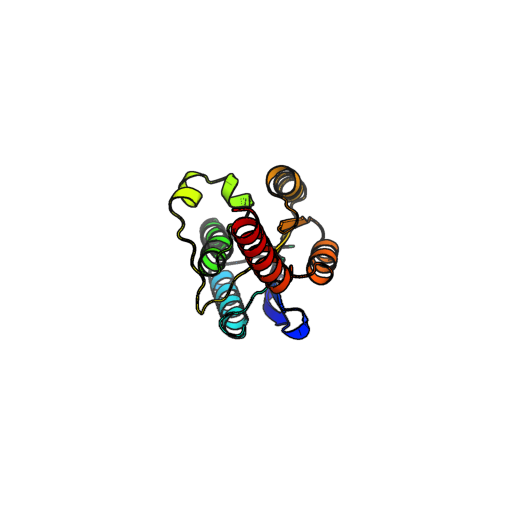 CA . GLU A 1 94 ? 1.904 18.999 -7.201 1.00 77.38 94 GLU A CA 1
ATOM 762 C C . GLU A 1 94 ? 0.753 17.985 -7.282 1.00 77.38 94 GLU A C 1
ATOM 764 O O . GLU A 1 94 ? -0.418 18.331 -7.100 1.00 77.38 94 GLU A O 1
ATOM 769 N N . GLU A 1 95 ? 1.074 16.703 -7.449 1.00 76.06 95 GLU A N 1
ATOM 770 C CA . GLU A 1 95 ? 0.107 15.609 -7.400 1.00 76.06 95 GLU A CA 1
ATOM 771 C C . GLU A 1 95 ? -0.503 15.466 -5.999 1.00 76.06 95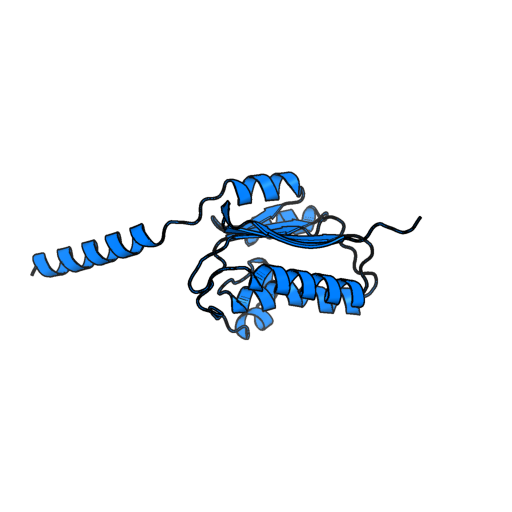 GLU A C 1
ATOM 773 O O . GLU A 1 95 ? -1.700 15.219 -5.856 1.00 76.06 95 GLU A O 1
ATOM 778 N N . ALA A 1 96 ? 0.290 15.687 -4.949 1.00 76.88 96 ALA A N 1
ATOM 779 C CA . ALA A 1 96 ? -0.185 15.637 -3.572 1.00 76.88 96 ALA A CA 1
ATOM 780 C C . ALA A 1 96 ? -1.139 16.796 -3.223 1.00 76.88 96 ALA A C 1
ATOM 782 O O . ALA A 1 96 ? -2.049 16.598 -2.418 1.00 76.88 96 ALA A O 1
ATOM 783 N N . LYS A 1 97 ? -0.955 17.991 -3.809 1.00 78.62 97 LYS A N 1
ATOM 784 C CA . LYS A 1 97 ? -1.803 19.180 -3.565 1.00 78.62 97 LYS A CA 1
ATOM 785 C C . LYS A 1 97 ? -3.214 19.043 -4.132 1.00 78.62 97 LYS A C 1
ATOM 787 O O . LYS A 1 97 ? -4.146 19.628 -3.590 1.00 78.62 97 LYS A O 1
ATOM 792 N N . THR A 1 98 ? -3.368 18.299 -5.224 1.00 81.31 98 THR A N 1
ATOM 793 C CA . THR A 1 98 ? -4.659 18.132 -5.917 1.00 81.31 98 THR A CA 1
ATOM 794 C C . THR A 1 98 ? -5.443 16.907 -5.441 1.00 81.31 98 THR A C 1
ATOM 796 O O . THR A 1 98 ? -6.607 16.730 -5.803 1.00 81.31 98 THR A O 1
ATOM 799 N N . MET A 1 99 ? -4.833 16.072 -4.598 1.00 86.25 99 MET A N 1
ATOM 800 C CA . MET A 1 99 ? -5.440 14.844 -4.103 1.00 86.25 99 MET A CA 1
ATOM 801 C C . MET A 1 99 ? -6.520 15.131 -3.058 1.00 86.25 99 MET A C 1
ATOM 803 O O . MET A 1 99 ? -6.300 15.852 -2.086 1.00 86.25 99 MET A O 1
ATOM 807 N N . THR A 1 100 ? -7.699 14.542 -3.251 1.00 89.56 100 THR A N 1
ATOM 808 C CA . THR A 1 100 ? -8.802 14.623 -2.287 1.00 89.56 100 THR A CA 1
ATOM 809 C C . THR A 1 100 ? -8.830 13.362 -1.440 1.00 89.56 100 THR A C 1
ATOM 811 O O . THR A 1 100 ? -8.842 12.262 -1.982 1.00 89.56 100 THR A O 1
ATOM 814 N N . PHE A 1 101 ? -8.895 13.533 -0.123 1.00 91.38 101 PHE A N 1
ATOM 815 C CA . PHE A 1 101 ? -8.973 12.430 0.830 1.00 91.38 101 PHE A CA 1
ATOM 816 C C . PHE A 1 101 ? -10.408 12.261 1.322 1.00 91.38 101 PHE A C 1
ATOM 818 O O . PHE A 1 101 ? -11.072 13.241 1.670 1.00 91.38 101 PHE A O 1
ATOM 825 N N . LYS A 1 102 ? -10.894 11.021 1.342 1.00 94.31 102 LYS A N 1
ATOM 826 C CA . LYS A 1 102 ? -12.259 10.659 1.748 1.00 94.31 102 LYS A CA 1
ATOM 827 C C . LYS A 1 102 ? -12.219 9.454 2.678 1.00 94.31 102 LYS A C 1
ATOM 829 O O . LYS A 1 102 ? -11.206 8.783 2.756 1.00 94.31 102 LYS A O 1
ATOM 834 N N . ASN A 1 103 ? -13.335 9.161 3.338 1.00 94.38 103 ASN A N 1
ATOM 835 C CA . ASN A 1 103 ? -13.519 7.920 4.093 1.00 94.38 103 ASN A CA 1
ATOM 836 C C . ASN A 1 103 ? -14.672 7.149 3.451 1.00 94.38 103 ASN A C 1
ATOM 838 O O . ASN A 1 103 ? -15.820 7.249 3.893 1.00 94.38 103 ASN A O 1
ATOM 842 N N . THR A 1 104 ? -14.395 6.469 2.339 1.00 95.88 104 THR A N 1
ATOM 843 C CA . THR A 1 104 ? -15.406 5.703 1.599 1.00 95.88 104 THR A CA 1
ATOM 844 C C . THR A 1 104 ? -16.087 4.708 2.533 1.00 95.88 104 THR A C 1
ATOM 846 O O . THR A 1 104 ? -15.409 3.971 3.241 1.00 95.88 104 THR A O 1
ATOM 849 N N . ARG A 1 105 ? -17.428 4.721 2.587 1.00 97.31 105 ARG A N 1
ATOM 850 C CA . ARG A 1 105 ? -18.231 3.892 3.516 1.00 97.31 105 ARG A CA 1
ATOM 851 C C . ARG A 1 105 ? -17.865 4.076 5.006 1.00 97.31 105 ARG A C 1
ATOM 853 O O . ARG A 1 105 ? -18.091 3.192 5.825 1.00 97.31 105 ARG A O 1
ATOM 860 N N . GLY A 1 106 ? -17.263 5.212 5.370 1.00 96.19 106 GLY A N 1
ATOM 861 C CA . GLY A 1 106 ? -16.742 5.462 6.717 1.00 96.19 106 GLY A CA 1
ATOM 862 C C . GLY A 1 106 ? -15.455 4.694 7.053 1.00 96.19 106 GLY A C 1
ATOM 863 O O . GLY A 1 106 ? -15.007 4.754 8.193 1.00 96.19 106 GLY A O 1
ATOM 864 N N . ILE A 1 107 ? -14.857 3.991 6.087 1.00 97.62 107 ILE A N 1
ATOM 865 C CA . ILE A 1 107 ? -13.658 3.168 6.269 1.00 97.62 107 ILE A CA 1
ATOM 866 C C . ILE A 1 107 ? -12.403 4.047 6.226 1.00 97.62 107 ILE A C 1
ATOM 868 O O . ILE A 1 107 ? -12.299 4.958 5.400 1.00 97.62 107 ILE A O 1
ATOM 872 N N . GLN A 1 108 ? -11.433 3.746 7.092 1.00 97.81 108 GLN A N 1
ATOM 873 C CA . GLN A 1 108 ? -10.143 4.438 7.137 1.00 97.81 108 GLN A CA 1
ATOM 874 C C . GLN A 1 108 ? -8.959 3.468 7.116 1.00 97.81 108 GLN A C 1
ATOM 876 O O . GLN A 1 108 ? -8.868 2.557 7.942 1.00 97.81 108 GLN A O 1
ATOM 881 N N . CYS A 1 109 ? -7.999 3.715 6.228 1.00 97.75 109 CYS A N 1
ATOM 882 C CA . CYS A 1 109 ? -6.671 3.127 6.331 1.00 97.75 109 CYS A CA 1
ATOM 883 C C . CYS A 1 109 ? -5.886 3.877 7.416 1.00 97.75 109 CYS A C 1
ATOM 885 O O . CYS A 1 109 ? -5.819 5.106 7.415 1.00 97.75 109 CYS A O 1
ATOM 887 N N . VAL A 1 110 ? -5.308 3.143 8.366 1.00 97.38 110 VAL A N 1
ATOM 888 C CA . VAL A 1 110 ? -4.637 3.717 9.546 1.00 97.38 110 VAL A CA 1
ATOM 889 C C . VAL A 1 110 ? -3.171 3.321 9.681 1.00 97.38 110 VAL A C 1
ATOM 891 O O . VAL A 1 110 ? -2.486 3.889 10.531 1.00 97.38 110 VAL A O 1
ATOM 894 N N . GLY A 1 111 ? -2.686 2.394 8.855 1.00 97.88 111 GLY A N 1
ATOM 895 C CA . GLY A 1 111 ? -1.279 2.016 8.801 1.00 97.88 111 GLY A CA 1
ATOM 896 C C . GLY A 1 111 ? -0.937 1.278 7.512 1.00 97.88 111 GLY A C 1
ATOM 897 O O . GLY A 1 111 ? -1.777 0.547 6.986 1.00 97.88 111 GLY A O 1
ATOM 898 N N . ALA A 1 112 ? 0.284 1.456 7.015 1.00 98.50 112 ALA A N 1
ATOM 899 C CA . ALA A 1 112 ? 0.749 0.845 5.776 1.00 98.50 112 ALA A CA 1
ATOM 900 C C . ALA A 1 112 ? 2.195 0.344 5.886 1.00 98.50 112 ALA A C 1
ATOM 902 O O . ALA A 1 112 ? 3.077 1.029 6.398 1.00 98.50 112 ALA A O 1
ATOM 903 N N . ALA A 1 113 ? 2.449 -0.851 5.367 1.00 98.62 113 ALA A N 1
ATOM 904 C CA . ALA A 1 113 ? 3.793 -1.334 5.087 1.00 98.62 113 ALA A CA 1
ATOM 905 C C . ALA A 1 113 ? 3.965 -1.521 3.585 1.00 98.62 113 ALA A C 1
ATOM 907 O O . ALA A 1 113 ? 3.063 -2.010 2.903 1.00 98.62 113 ALA A O 1
ATOM 908 N N . HIS A 1 114 ? 5.136 -1.159 3.078 1.00 98.50 114 HIS A N 1
ATOM 909 C CA . HIS A 1 114 ? 5.481 -1.281 1.669 1.00 98.50 114 HIS A CA 1
ATOM 910 C C . HIS A 1 114 ? 6.731 -2.138 1.519 1.00 98.50 114 HIS A C 1
ATOM 912 O O . HIS A 1 114 ? 7.703 -1.913 2.239 1.00 98.50 114 HIS A O 1
ATOM 918 N N . SER A 1 115 ? 6.744 -3.059 0.555 1.00 98.25 115 SER A N 1
ATOM 919 C CA . SER A 1 115 ? 7.972 -3.750 0.158 1.00 98.25 115 SER A CA 1
ATOM 920 C C . SER A 1 115 ? 8.259 -3.652 -1.333 1.00 98.25 115 SER A C 1
ATOM 922 O O . SER A 1 115 ? 7.349 -3.704 -2.161 1.00 98.25 115 SER A O 1
ATOM 924 N N . HIS A 1 116 ? 9.538 -3.517 -1.682 1.00 97.75 116 HIS A N 1
ATOM 925 C CA . HIS A 1 116 ? 10.027 -3.501 -3.062 1.00 97.75 116 HIS A CA 1
ATOM 926 C C . HIS A 1 116 ? 11.483 -3.981 -3.107 1.00 97.75 116 HIS A C 1
ATOM 928 O O . HIS A 1 116 ? 12.269 -3.667 -2.224 1.00 97.75 116 HIS A O 1
ATOM 934 N N . GLN A 1 117 ? 11.886 -4.660 -4.181 1.00 96.56 117 GLN A N 1
ATOM 935 C CA . GLN A 1 117 ? 13.241 -5.212 -4.356 1.00 96.56 117 GLN A CA 1
ATOM 936 C C . GLN A 1 117 ? 14.364 -4.173 -4.574 1.00 96.56 117 GLN A C 1
ATOM 938 O O . GLN A 1 117 ? 15.494 -4.545 -4.865 1.00 96.56 117 GLN A O 1
ATOM 943 N N . ASP A 1 118 ? 14.052 -2.876 -4.542 1.00 96.69 118 ASP A N 1
ATOM 944 C CA . ASP A 1 118 ? 15.006 -1.804 -4.859 1.00 96.69 118 ASP A CA 1
ATOM 945 C C . ASP A 1 118 ? 15.446 -1.183 -3.538 1.00 96.69 118 ASP A C 1
ATOM 947 O O . ASP A 1 118 ? 14.728 -0.360 -2.968 1.00 96.69 118 ASP A O 1
ATOM 951 N N . GLU A 1 119 ? 16.589 -1.646 -3.039 1.00 96.75 119 GLU A N 1
ATOM 952 C CA . GLU A 1 119 ? 17.106 -1.291 -1.719 1.00 96.75 119 GLU A CA 1
ATOM 953 C C . GLU A 1 119 ? 17.335 0.214 -1.585 1.00 96.75 119 GLU A C 1
ATOM 955 O O . GLU A 1 119 ? 16.851 0.824 -0.637 1.00 96.75 119 GLU A O 1
ATOM 960 N N . THR A 1 120 ? 17.967 0.842 -2.579 1.00 96.06 120 THR A N 1
ATOM 961 C CA . THR A 1 120 ? 18.225 2.288 -2.567 1.00 96.06 120 THR A CA 1
ATOM 962 C C . THR A 1 120 ? 16.925 3.092 -2.526 1.00 96.06 120 THR A C 1
ATOM 964 O O . THR A 1 120 ? 16.828 4.095 -1.815 1.00 96.06 120 THR A O 1
ATOM 967 N N . LYS A 1 121 ? 15.891 2.660 -3.262 1.00 93.81 121 LYS A N 1
ATOM 968 C CA . LYS A 1 121 ? 14.569 3.302 -3.219 1.00 93.81 121 LYS A CA 1
ATOM 969 C C . LYS A 1 121 ? 13.891 3.117 -1.863 1.00 93.81 121 LYS A C 1
ATOM 971 O O . LYS A 1 121 ? 13.323 4.079 -1.348 1.00 93.81 121 LYS A O 1
ATOM 976 N N . MET A 1 122 ? 13.919 1.907 -1.305 1.00 97.25 122 MET A N 1
ATOM 977 C CA . MET A 1 122 ? 13.277 1.621 -0.019 1.00 97.25 122 MET A CA 1
ATOM 978 C C . MET A 1 122 ? 13.983 2.326 1.138 1.00 97.25 122 MET A C 1
ATOM 980 O O . MET A 1 122 ? 13.299 2.933 1.953 1.00 97.25 122 MET A O 1
ATOM 984 N N . GLU A 1 123 ? 15.315 2.369 1.158 1.00 97.31 123 GLU A N 1
ATOM 985 C CA . GLU A 1 123 ? 16.092 3.124 2.149 1.00 97.31 123 GLU A CA 1
ATOM 986 C C . GLU A 1 123 ? 15.787 4.627 2.084 1.00 97.31 123 GLU A C 1
ATOM 988 O O . GLU A 1 123 ? 15.569 5.278 3.111 1.00 97.31 123 GLU A O 1
ATOM 993 N N . LEU A 1 124 ? 15.701 5.188 0.872 1.00 96.12 124 LEU A N 1
ATOM 994 C CA . LEU A 1 124 ? 15.314 6.583 0.674 1.00 96.12 124 LEU A CA 1
ATOM 995 C C . LEU A 1 124 ? 13.910 6.860 1.223 1.00 96.12 124 LEU A C 1
ATOM 997 O O . LEU A 1 124 ? 13.697 7.887 1.872 1.00 96.12 124 LEU A O 1
ATOM 1001 N N . TYR A 1 125 ? 12.949 5.978 0.933 1.00 96.50 125 TYR A N 1
ATOM 1002 C CA . TYR A 1 125 ? 11.566 6.155 1.375 1.00 96.50 125 TYR A CA 1
ATOM 1003 C C . TYR A 1 125 ? 11.445 5.998 2.886 1.00 96.50 125 TYR A C 1
ATOM 1005 O O . TYR A 1 125 ? 10.815 6.832 3.529 1.00 96.50 125 TYR A O 1
ATOM 1013 N N . GLU A 1 126 ? 12.114 5.001 3.455 1.00 97.56 126 GLU A N 1
ATOM 1014 C CA . GLU A 1 126 ? 12.173 4.784 4.894 1.00 97.56 126 GLU A CA 1
ATOM 1015 C C . GLU A 1 126 ? 12.779 5.995 5.609 1.00 97.56 126 GLU A C 1
ATOM 1017 O O . GLU A 1 126 ? 12.195 6.519 6.554 1.00 97.56 126 GLU A O 1
ATOM 1022 N N . THR A 1 127 ? 13.891 6.531 5.108 1.00 96.69 127 THR A N 1
ATOM 1023 C CA . THR A 1 127 ? 14.553 7.692 5.723 1.00 96.69 127 THR A CA 1
ATOM 1024 C C . THR A 1 127 ? 13.700 8.961 5.659 1.00 96.69 127 THR A C 1
ATOM 1026 O O . THR A 1 127 ? 13.716 9.768 6.587 1.00 96.69 127 THR A O 1
ATOM 1029 N N . ARG A 1 128 ? 12.983 9.184 4.550 1.00 95.81 128 ARG A N 1
ATOM 1030 C CA . ARG A 1 128 ? 12.287 10.459 4.299 1.00 95.81 128 ARG A CA 1
ATOM 1031 C C . ARG A 1 128 ? 10.822 10.471 4.706 1.00 95.81 128 ARG A C 1
ATOM 1033 O O . ARG A 1 128 ? 10.298 11.544 4.994 1.00 95.81 128 ARG A O 1
ATOM 1040 N N . PHE A 1 129 ? 10.158 9.324 4.649 1.00 95.56 129 PHE A N 1
ATOM 1041 C CA . PHE A 1 129 ? 8.699 9.244 4.699 1.00 95.56 129 PHE A CA 1
ATOM 1042 C C . PHE A 1 129 ? 8.176 8.257 5.739 1.00 95.56 129 PHE A C 1
ATOM 1044 O O . PHE A 1 129 ? 6.962 8.185 5.917 1.00 95.56 129 PHE A O 1
ATOM 1051 N N . SER A 1 130 ? 9.044 7.502 6.422 1.00 95.75 130 SER A N 1
ATOM 1052 C CA . SER A 1 130 ? 8.577 6.615 7.485 1.00 95.75 130 SER A CA 1
ATOM 1053 C C . SER A 1 130 ? 7.937 7.387 8.639 1.00 95.75 130 SER A C 1
ATOM 1055 O O . SER A 1 130 ? 8.217 8.558 8.907 1.00 95.75 130 SER A O 1
ATOM 1057 N N . SER A 1 131 ? 7.040 6.701 9.334 1.00 95.62 131 SER A N 1
ATOM 1058 C CA . SER A 1 131 ? 6.396 7.167 10.554 1.00 95.62 131 SER A CA 1
ATOM 1059 C C . SER A 1 131 ? 6.021 5.974 11.431 1.00 95.62 131 SER A C 1
ATOM 1061 O O . SER A 1 131 ? 6.151 4.818 11.029 1.00 95.62 131 SER A O 1
ATOM 1063 N N . ASP A 1 132 ? 5.448 6.239 12.605 1.00 95.19 132 ASP A N 1
ATOM 1064 C CA . ASP A 1 132 ? 4.902 5.194 13.483 1.00 95.19 132 ASP A CA 1
ATOM 1065 C C . ASP A 1 132 ? 3.799 4.347 12.823 1.00 95.19 132 ASP A C 1
ATOM 1067 O O . ASP A 1 132 ? 3.385 3.331 13.382 1.00 95.19 132 ASP A O 1
ATOM 1071 N N . ARG A 1 133 ? 3.266 4.792 11.677 1.00 96.50 133 ARG A N 1
ATOM 1072 C CA . ARG A 1 133 ? 2.158 4.147 10.963 1.00 96.50 133 ARG A CA 1
ATOM 1073 C C . ARG A 1 133 ? 2.490 3.781 9.519 1.00 96.50 133 ARG A C 1
ATOM 1075 O O . ARG A 1 133 ? 1.667 3.143 8.876 1.00 96.50 133 ARG A O 1
ATOM 1082 N N . GLU A 1 134 ? 3.653 4.170 9.006 1.00 98.12 134 GLU A N 1
ATOM 1083 C CA . GLU A 1 134 ? 4.063 3.889 7.628 1.00 98.12 134 GLU A CA 1
ATOM 1084 C C . GLU A 1 134 ? 5.539 3.514 7.574 1.00 98.12 134 GLU A C 1
ATOM 1086 O O . GLU A 1 134 ? 6.377 4.245 8.099 1.00 98.12 134 GLU A O 1
ATOM 1091 N N . ARG A 1 135 ? 5.860 2.377 6.956 1.00 98.31 135 ARG A N 1
ATOM 1092 C CA . ARG A 1 135 ? 7.232 1.855 6.884 1.00 98.31 135 ARG A CA 1
ATOM 1093 C C . ARG A 1 135 ? 7.518 1.236 5.517 1.00 98.31 135 ARG A C 1
ATOM 1095 O O . ARG A 1 135 ? 6.614 0.690 4.873 1.00 98.31 135 ARG A O 1
ATOM 1102 N N . PHE A 1 136 ? 8.775 1.298 5.095 1.00 98.44 136 PHE A N 1
ATOM 1103 C CA . PHE A 1 136 ? 9.253 0.849 3.789 1.00 98.44 136 PHE A CA 1
ATOM 1104 C C . PHE A 1 136 ? 10.381 -0.169 3.964 1.00 98.44 136 PHE A C 1
ATOM 1106 O O . PHE A 1 136 ? 11.325 0.055 4.717 1.00 98.44 136 PHE A O 1
ATOM 1113 N N . PHE A 1 137 ? 10.287 -1.297 3.262 1.00 98.50 137 PHE A N 1
ATOM 1114 C CA . PHE A 1 137 ? 11.175 -2.439 3.460 1.00 98.50 137 PHE A CA 1
ATOM 1115 C C . PHE A 1 137 ? 11.673 -2.998 2.131 1.00 98.50 137 PHE A C 1
ATOM 1117 O O . PHE A 1 137 ? 10.928 -3.112 1.160 1.00 98.50 137 PHE A O 1
ATOM 1124 N N . THR A 1 138 ? 12.923 -3.446 2.101 1.00 98.38 138 THR A N 1
ATOM 1125 C CA . THR A 1 138 ? 13.414 -4.270 0.987 1.00 98.38 138 THR A CA 1
ATOM 1126 C C . THR A 1 138 ? 12.902 -5.707 1.118 1.00 98.38 138 THR A C 1
ATOM 1128 O O . THR A 1 138 ? 12.500 -6.321 0.132 1.00 98.38 138 THR A O 1
ATOM 1131 N N . ASN A 1 139 ? 12.853 -6.232 2.348 1.00 98.19 139 ASN A N 1
ATOM 1132 C CA . ASN A 1 139 ? 12.425 -7.596 2.641 1.00 98.19 139 ASN A CA 1
ATOM 1133 C C . ASN A 1 139 ? 10.902 -7.667 2.906 1.00 98.19 139 ASN A C 1
ATOM 1135 O O . ASN A 1 139 ? 10.419 -7.057 3.866 1.00 98.19 139 ASN A O 1
ATOM 1139 N N . PRO A 1 140 ? 10.122 -8.419 2.105 1.00 98.25 140 PRO A N 1
ATOM 1140 C CA . PRO A 1 140 ? 8.683 -8.562 2.324 1.00 98.25 140 PRO A CA 1
ATOM 11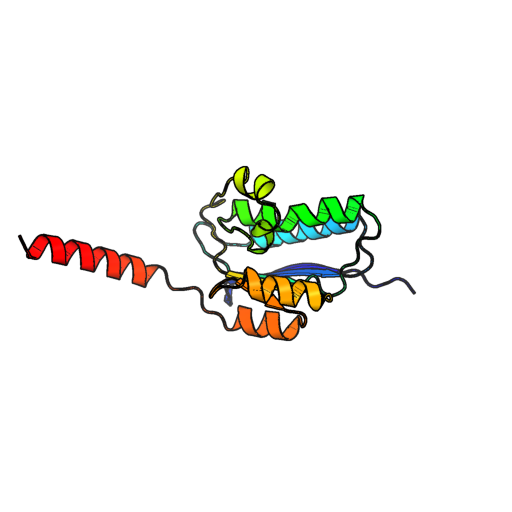41 C C . PRO A 1 140 ? 8.326 -9.284 3.634 1.00 98.25 140 PRO A C 1
ATOM 1143 O O . PRO A 1 140 ? 7.263 -9.019 4.192 1.00 98.25 140 PRO A O 1
ATOM 1146 N N . GLU A 1 141 ? 9.185 -10.169 4.148 1.00 98.38 141 GLU A N 1
ATOM 1147 C CA . GLU A 1 141 ? 8.924 -10.880 5.407 1.00 98.38 141 GLU A CA 1
ATOM 1148 C C . GLU A 1 141 ? 8.992 -9.931 6.606 1.00 98.38 141 GLU A C 1
ATOM 1150 O O . GLU A 1 141 ? 8.117 -9.964 7.469 1.00 98.38 141 GLU A O 1
ATOM 1155 N N . GLU A 1 142 ? 9.976 -9.030 6.627 1.00 98.44 142 GLU A N 1
ATOM 1156 C CA . GLU A 1 142 ? 10.109 -7.996 7.661 1.00 98.44 142 GLU A CA 1
ATOM 1157 C C . GLU A 1 142 ? 8.936 -7.012 7.624 1.00 98.44 142 GLU A C 1
ATOM 1159 O O . GLU A 1 142 ? 8.377 -6.672 8.669 1.00 98.44 142 GLU A O 1
ATOM 1164 N N . ALA A 1 143 ? 8.511 -6.612 6.421 1.00 98.50 143 ALA A N 1
ATOM 1165 C CA . ALA A 1 143 ? 7.340 -5.760 6.237 1.00 98.50 143 ALA A CA 1
ATOM 1166 C C . ALA A 1 143 ? 6.076 -6.403 6.816 1.00 98.50 143 ALA A C 1
ATOM 1168 O O . ALA A 1 143 ? 5.324 -5.757 7.553 1.00 98.50 143 ALA A O 1
ATOM 1169 N N . MET A 1 144 ? 5.869 -7.687 6.507 1.00 98.44 144 MET A N 1
ATOM 1170 C CA . MET A 1 144 ? 4.735 -8.460 6.997 1.00 98.44 144 MET A CA 1
ATOM 1171 C C . MET A 1 144 ? 4.784 -8.620 8.519 1.00 98.44 144 MET A C 1
ATOM 1173 O O . MET A 1 144 ? 3.783 -8.383 9.189 1.00 98.44 144 MET A O 1
ATOM 1177 N N . GLN A 1 145 ? 5.940 -8.972 9.086 1.00 98.31 145 GLN A N 1
ATOM 1178 C CA . GLN A 1 145 ? 6.106 -9.096 10.538 1.00 98.31 145 GLN A CA 1
ATOM 1179 C C . GLN A 1 145 ? 5.792 -7.780 11.257 1.00 98.31 145 GLN A C 1
ATOM 1181 O O . GLN A 1 145 ? 5.075 -7.779 12.261 1.00 98.31 145 GLN A O 1
ATOM 1186 N N . TRP A 1 146 ? 6.284 -6.655 10.729 1.00 98.38 146 TRP A N 1
ATOM 1187 C CA . TRP A 1 146 ? 6.042 -5.343 11.317 1.00 98.38 146 TRP A CA 1
ATOM 1188 C C . TRP A 1 146 ? 4.557 -4.974 11.297 1.00 98.38 146 TRP A C 1
ATOM 1190 O O . TRP A 1 146 ? 3.986 -4.667 12.346 1.00 98.38 146 TRP A O 1
ATOM 1200 N N . ILE A 1 147 ? 3.909 -5.030 10.127 1.00 98.12 147 ILE A N 1
ATOM 1201 C CA . ILE A 1 147 ? 2.509 -4.606 10.003 1.00 98.12 147 ILE A CA 1
ATOM 1202 C C . ILE A 1 147 ? 1.562 -5.561 10.718 1.00 98.12 147 ILE A C 1
ATOM 1204 O O . ILE A 1 147 ? 0.573 -5.106 11.283 1.00 98.12 147 ILE A O 1
ATOM 1208 N N . ASP A 1 148 ? 1.859 -6.862 10.760 1.00 96.19 148 ASP A N 1
ATOM 1209 C CA . ASP A 1 148 ? 1.058 -7.844 11.490 1.00 96.19 148 ASP A CA 1
ATOM 1210 C C . ASP A 1 148 ? 1.096 -7.578 13.001 1.00 96.19 148 ASP A C 1
ATOM 1212 O O . ASP A 1 148 ? 0.043 -7.501 13.641 1.00 96.19 148 ASP A O 1
ATOM 1216 N N . GLY A 1 149 ? 2.291 -7.318 13.546 1.00 94.44 149 GLY A N 1
ATOM 1217 C CA . GLY A 1 149 ? 2.490 -6.975 14.955 1.00 94.44 149 GLY A CA 1
ATOM 1218 C C . GLY A 1 149 ? 1.978 -5.583 15.344 1.00 94.44 149 GLY A C 1
ATOM 1219 O O . GLY A 1 149 ? 1.610 -5.364 16.504 1.00 94.44 149 GLY A O 1
ATOM 1220 N N . TRP A 1 150 ? 1.909 -4.646 14.393 1.00 94.75 150 TRP A N 1
ATOM 1221 C CA . TRP A 1 150 ? 1.463 -3.277 14.646 1.00 94.75 150 TRP A CA 1
ATOM 1222 C C . TRP A 1 150 ? -0.018 -3.220 15.045 1.00 94.75 150 TRP A C 1
ATOM 1224 O O . TRP A 1 150 ? -0.906 -3.689 14.330 1.00 94.75 150 TRP A O 1
ATOM 1234 N N . GLN A 1 151 ? -0.303 -2.628 16.202 1.00 90.12 151 GLN A N 1
ATOM 1235 C CA . GLN A 1 151 ? -1.662 -2.521 16.725 1.00 90.12 151 GLN A CA 1
ATOM 1236 C C . GLN A 1 151 ? -2.328 -1.243 16.228 1.00 90.12 151 GLN A C 1
ATOM 1238 O O . GLN A 1 151 ? -1.775 -0.154 16.386 1.00 90.12 151 GLN A O 1
ATOM 1243 N N . ILE A 1 152 ? -3.548 -1.364 15.697 1.00 86.75 152 ILE A N 1
ATOM 1244 C CA . ILE A 1 152 ? -4.362 -0.195 15.357 1.00 86.75 152 ILE A CA 1
ATOM 1245 C C . ILE A 1 152 ? -4.630 0.586 16.655 1.00 86.75 152 ILE A C 1
ATOM 1247 O O . ILE A 1 152 ? -5.215 0.026 17.586 1.00 86.75 152 ILE A O 1
ATOM 1251 N N . PRO A 1 153 ? -4.219 1.866 16.755 1.00 79.19 153 PRO A N 1
ATOM 1252 C CA . PRO A 1 153 ? -4.447 2.654 17.955 1.00 79.19 153 PRO A CA 1
ATOM 1253 C C . PRO A 1 153 ? -5.945 2.731 18.254 1.00 79.19 153 PRO A C 1
ATOM 1255 O O . PRO A 1 153 ? -6.715 3.241 17.440 1.00 79.19 153 PRO A O 1
ATOM 1258 N N . ASN A 1 154 ? -6.353 2.229 19.420 1.00 66.38 154 ASN A N 1
ATOM 1259 C CA . ASN A 1 154 ? -7.764 2.150 19.779 1.00 66.38 154 ASN A CA 1
ATOM 1260 C C . ASN A 1 154 ? -8.367 3.570 19.857 1.00 66.38 154 ASN A C 1
ATOM 1262 O O . ASN A 1 154 ? -7.945 4.376 20.695 1.00 66.38 154 ASN A O 1
ATOM 1266 N N . GLN A 1 155 ? -9.321 3.895 18.974 1.00 54.88 155 GLN A N 1
ATOM 1267 C CA . GLN A 1 155 ? -9.922 5.236 18.893 1.00 54.88 155 GLN A CA 1
ATOM 1268 C C . GLN A 1 155 ? -10.663 5.621 20.191 1.00 54.88 155 GLN A C 1
ATOM 1270 O O . GLN A 1 155 ? -10.661 6.795 20.567 1.00 54.88 155 GLN A O 1
ATOM 1275 N N . GLU A 1 156 ? -11.160 4.637 20.950 1.00 51.38 156 GLU A N 1
ATOM 1276 C CA . GLU A 1 156 ? -11.850 4.823 22.238 1.00 51.38 156 GLU A CA 1
ATOM 1277 C C . GLU A 1 156 ? -11.020 5.598 23.273 1.00 51.38 156 GLU A C 1
ATOM 1279 O O . GLU A 1 156 ? -11.544 6.451 23.989 1.00 51.38 156 GLU A O 1
ATOM 1284 N N . LYS A 1 157 ? -9.696 5.386 23.333 1.00 51.47 157 LYS A N 1
ATOM 1285 C CA . LYS A 1 157 ? -8.846 6.101 24.304 1.00 51.47 157 LYS A CA 1
ATOM 1286 C C . LYS A 1 157 ? -8.726 7.594 23.993 1.00 51.47 157 LYS A C 1
ATOM 1288 O O . LYS A 1 157 ? -8.557 8.389 24.914 1.00 51.47 157 LYS A O 1
ATOM 1293 N N . LYS A 1 158 ? -8.826 7.990 22.719 1.00 52.12 158 LYS A N 1
ATOM 1294 C CA . LYS A 1 158 ? -8.768 9.404 22.318 1.00 52.12 158 LYS A CA 1
ATOM 1295 C C . LYS A 1 158 ? -10.073 10.135 22.603 1.00 52.12 158 LYS A C 1
ATOM 1297 O O . LYS A 1 158 ? -10.013 11.289 23.017 1.00 52.12 158 LYS A O 1
ATOM 1302 N N . GLU A 1 159 ? -11.224 9.494 22.420 1.00 54.62 159 GLU A N 1
ATOM 1303 C CA . GLU A 1 159 ? -12.512 10.104 22.771 1.00 54.62 159 GLU A CA 1
ATOM 1304 C C . GLU A 1 159 ? -12.689 10.228 24.284 1.00 54.62 159 GLU A C 1
ATOM 1306 O O . GLU A 1 159 ? -13.065 11.299 24.756 1.00 54.62 159 GLU A O 1
ATOM 1311 N N . ILE A 1 160 ? -12.306 9.201 25.053 1.00 58.00 160 ILE A N 1
ATOM 1312 C CA . ILE A 1 160 ? -12.316 9.254 26.522 1.00 58.00 160 ILE A CA 1
ATOM 1313 C C . ILE A 1 160 ? -11.374 10.356 27.031 1.00 58.00 160 ILE A C 1
ATOM 1315 O O . ILE A 1 160 ? -11.793 11.179 27.843 1.00 58.00 160 ILE A O 1
ATOM 1319 N N . ALA A 1 161 ? -10.146 10.451 26.508 1.00 58.97 161 ALA A N 1
ATOM 1320 C CA . ALA A 1 161 ? -9.208 11.509 26.896 1.00 58.97 161 ALA A CA 1
ATOM 1321 C C . ALA A 1 161 ? -9.709 12.920 26.524 1.00 58.97 161 ALA A C 1
ATOM 1323 O O . ALA A 1 161 ? -9.524 13.866 27.287 1.00 58.97 161 ALA A O 1
ATOM 1324 N N . LYS A 1 162 ? -10.386 13.066 25.377 1.00 58.69 162 LYS A N 1
ATOM 1325 C CA . LYS A 1 162 ? -10.947 14.343 24.900 1.00 58.69 162 LYS A CA 1
ATOM 1326 C C . LYS A 1 162 ? -12.213 14.761 25.662 1.00 58.69 162 LYS A C 1
ATOM 1328 O O . LYS A 1 162 ? -12.458 15.953 25.834 1.00 58.69 162 LYS A O 1
ATOM 1333 N N . LEU A 1 163 ? -13.017 13.803 26.123 1.00 57.62 163 LEU A N 1
ATOM 1334 C CA . LEU A 1 163 ? -14.155 14.042 27.017 1.00 57.62 163 LEU A CA 1
ATOM 1335 C C . LEU A 1 163 ? -13.681 14.420 28.427 1.00 57.62 163 LEU A C 1
ATOM 1337 O O . LEU A 1 163 ? -14.216 15.349 29.027 1.00 57.62 163 LEU A O 1
ATOM 1341 N N . GLN A 1 164 ? -12.636 13.758 28.929 1.00 66.12 164 GLN A N 1
ATOM 1342 C CA . GLN A 1 164 ? -12.043 14.055 30.235 1.00 66.12 164 GLN A CA 1
ATOM 1343 C C . GLN A 1 164 ? -11.366 15.433 30.275 1.00 66.12 164 GLN A C 1
ATOM 1345 O O . GLN A 1 164 ? -11.532 16.150 31.259 1.00 66.12 164 GLN A O 1
ATOM 1350 N N . SER A 1 165 ? -10.672 15.851 29.208 1.00 66.00 165 SER A N 1
ATOM 1351 C CA . SER A 1 165 ? -10.069 17.191 29.151 1.00 66.00 165 SER A CA 1
ATOM 1352 C C . SER A 1 165 ? -11.128 18.300 29.154 1.00 66.00 165 SER A C 1
ATOM 1354 O O . SER A 1 165 ? -11.011 19.257 29.910 1.00 66.00 165 SER A O 1
ATOM 1356 N N . ARG A 1 166 ? -12.216 18.133 28.387 1.00 68.88 166 ARG A N 1
ATOM 1357 C CA . ARG A 1 166 ? -13.332 19.095 28.338 1.00 68.88 166 ARG A CA 1
ATOM 1358 C C . ARG A 1 166 ? -14.052 19.256 29.678 1.00 68.88 166 ARG A C 1
ATOM 1360 O O . ARG A 1 166 ? -14.491 20.355 29.996 1.00 68.88 166 ARG A O 1
ATOM 1367 N N . ASN A 1 167 ? -14.181 18.183 30.455 1.00 67.44 167 ASN A N 1
ATOM 1368 C CA . ASN A 1 167 ? -14.839 18.240 31.761 1.00 67.44 167 ASN A CA 1
ATOM 1369 C C . ASN A 1 167 ? -13.971 18.921 32.831 1.00 67.44 167 ASN A C 1
ATOM 1371 O O . ASN A 1 167 ? -14.515 19.592 33.703 1.00 67.44 167 ASN A O 1
ATOM 1375 N N . ASN A 1 168 ? -12.644 18.803 32.743 1.00 64.75 168 ASN A N 1
ATOM 1376 C CA . ASN A 1 168 ? -11.731 19.485 33.664 1.00 64.75 168 ASN A CA 1
ATOM 1377 C C . ASN A 1 168 ? -11.678 21.002 33.422 1.00 64.75 168 ASN A C 1
ATOM 1379 O O . ASN A 1 168 ? -11.605 21.758 34.386 1.00 64.75 168 ASN A O 1
ATOM 1383 N N . ASP A 1 169 ? -11.800 21.449 32.170 1.00 62.03 169 ASP A N 1
ATOM 1384 C CA . ASP A 1 169 ? -11.847 22.881 31.836 1.00 62.03 169 ASP A CA 1
ATOM 1385 C C . ASP A 1 169 ? -13.154 23.555 32.304 1.00 62.03 169 ASP A C 1
ATOM 1387 O O . ASP A 1 169 ? -13.170 24.748 32.595 1.00 62.03 169 ASP A O 1
ATOM 1391 N N . MET A 1 170 ? -14.255 22.800 32.419 1.00 59.38 170 MET A N 1
ATOM 1392 C CA . MET A 1 170 ? -15.534 23.306 32.942 1.00 59.38 170 MET A CA 1
ATOM 1393 C C . MET A 1 170 ? -15.618 23.308 34.474 1.00 59.38 170 MET A C 1
ATOM 1395 O O . MET A 1 170 ? -16.446 24.023 35.025 1.00 59.38 170 MET A O 1
ATOM 1399 N N . ALA A 1 171 ? -14.791 22.515 35.161 1.00 58.19 171 ALA A N 1
ATOM 1400 C CA . ALA A 1 171 ? -14.755 22.444 36.624 1.00 58.19 171 ALA A CA 1
ATOM 1401 C C . ALA A 1 171 ? -13.773 23.449 37.265 1.00 58.19 171 ALA A C 1
ATOM 1403 O O . ALA A 1 171 ? -13.713 23.542 38.490 1.00 58.19 171 ALA A O 1
ATOM 1404 N N . ALA A 1 172 ? -12.988 24.163 36.451 1.00 56.19 172 ALA A N 1
ATOM 1405 C CA . ALA A 1 172 ? -11.956 25.110 36.882 1.00 56.19 172 ALA A CA 1
ATOM 1406 C C . ALA A 1 172 ? -12.345 26.599 36.716 1.00 56.19 172 ALA A C 1
ATOM 1408 O O . ALA A 1 172 ? -11.505 27.465 36.963 1.00 56.19 172 ALA A O 1
ATOM 1409 N N . ASN A 1 173 ? -13.593 26.890 36.327 1.00 45.94 173 ASN A N 1
ATOM 1410 C CA . ASN A 1 173 ? -14.210 28.227 36.292 1.00 45.94 173 ASN A CA 1
ATOM 1411 C C . ASN A 1 173 ? -15.339 28.322 37.322 1.00 45.94 173 ASN A C 1
ATOM 1413 O O . ASN A 1 173 ? -15.612 29.455 37.773 1.00 45.94 173 ASN A O 1
#

pLDDT: mean 90.2, std 13.62, range [45.31, 98.81]

Secondary structure (DSSP, 8-state):
-----EEEEEEEGGGTEEEEEEEEEE-HHHHHHHHHHHHHHHHTSPTT-EEEEEEE-TTEEESSHHHHHHHHHHHHHHHHTBT---GGGGG-HHHHHHPPP-BGGG-EEEEEEEE-S-HHHHHHHHHHH-BTTEEEES-HHHHHHHHHHPPPP-HHHHHHHHHHHHHHHHS--

Sequence (173 aa):
MVSTKITASSWHSEKRLLITHISGDIEKEDIEQWEASFRNALDQIEDNSTFKIFINMHGFKAVNLDAHKRFRAVIPLTLADYGWKTGYLGLFEEEAKTMTFKNTRGIQCVGAAHSHQDETKMELYETRFSSDRERFFTNPEEAMQWIDGWQIPNQEKKEIAKLQSRNNDMAAN

Organism: NCBI:txid413434